Protein AF-0000000079300492 (afdb_homodimer)

Sequence (166 aa):
MRVLGRAEEAIRRLAEAVGYYCPPGLVLEAEKWLDDLREALREGAAASSALEAALARERRLAQEVERLRGAFYRAMTALKEAVMRVLGRAEEAIRRLAEAVGYYCPPGLVLEAEKWLDDLREALREGAAASSALEAALARERRLAQEVERLRGAFYRAMTALKEAV

pLDDT: mean 96.41, std 4.56, range [65.0, 98.81]

Nearest PDB structures (foldseek):
  8afz-assembly1_A  TM=6.518E-01  e=9.540E+00  Homo sapiens
  8afz-assembly1_A  TM=6.521E-01  e=9.540E+00  Homo sapiens

Secondary structure (DSSP, 8-state):
-HHHHHHHHHHHHHHHHHHHHS-HHHHHHHHHHHHHHHHHHHHHHHHHHHHHHHHHHHHHHHHHHHHHHHHHHHHHHHHHHH-/-HHHHHHHHHHHHHHHHHHHHS-HHHHHHHHHHHHHHHHHHHHHHHHHHHHHHHHHHHHHHHHHHHHHHHHHHHHHHHHHHH-

Structure (mmCIF, N/CA/C/O backbone):
data_AF-0000000079300492-model_v1
#
loop_
_entity.id
_entity.type
_entity.pdbx_description
1 polymer 'Uncharacterized protein'
#
loop_
_atom_site.group_PDB
_atom_site.id
_atom_site.type_symbol
_atom_site.label_atom_id
_atom_site.label_alt_id
_atom_site.label_comp_id
_atom_site.label_asym_id
_atom_site.label_entity_id
_atom_site.label_seq_id
_atom_site.pdbx_PDB_ins_code
_atom_site.Cartn_x
_atom_site.Cartn_y
_atom_site.Cartn_z
_atom_site.occupancy
_atom_site.B_iso_or_equiv
_atom_site.auth_seq_id
_atom_site.auth_comp_id
_atom_site.auth_asym_id
_atom_site.auth_atom_id
_atom_site.pdbx_PDB_model_num
ATOM 1 N N . MET A 1 1 ? 1.88 0.305 -11.578 1 65 1 MET A N 1
ATOM 2 C CA . MET A 1 1 ? 0.845 -0.187 -12.484 1 65 1 MET A CA 1
ATOM 3 C C . MET A 1 1 ? 1.4 -1.26 -13.414 1 65 1 MET A C 1
ATOM 5 O O . MET A 1 1 ? 0.745 -2.273 -13.656 1 65 1 MET A O 1
ATOM 9 N N . ARG A 1 2 ? 2.537 -1.102 -13.805 1 82.25 2 ARG A N 1
ATOM 10 C CA . ARG A 1 2 ? 3.16 -2.055 -14.719 1 82.25 2 ARG A CA 1
ATOM 11 C C . ARG A 1 2 ? 3.371 -3.404 -14.039 1 82.25 2 ARG A C 1
ATOM 13 O O . ARG A 1 2 ? 3.115 -4.453 -14.641 1 82.25 2 ARG A O 1
ATOM 20 N N . VAL A 1 3 ? 3.65 -3.316 -12.797 1 87.88 3 VAL A N 1
ATOM 21 C CA . VAL A 1 3 ? 3.965 -4.531 -12.055 1 87.88 3 VAL A CA 1
ATOM 22 C C . VAL A 1 3 ? 2.693 -5.352 -11.844 1 87.88 3 VAL A C 1
ATOM 24 O O . VAL A 1 3 ? 2.697 -6.57 -12.023 1 87.88 3 VAL A O 1
ATOM 27 N N . LEU A 1 4 ? 1.597 -4.668 -11.586 1 92.25 4 LEU A N 1
ATOM 28 C CA . LEU A 1 4 ? 0.33 -5.355 -11.367 1 92.25 4 LEU A CA 1
ATOM 29 C C . LEU A 1 4 ? -0.144 -6.047 -12.641 1 92.25 4 LEU A C 1
ATOM 31 O O . LEU A 1 4 ? -0.628 -7.18 -12.586 1 92.25 4 LEU A O 1
ATOM 35 N N . GLY A 1 5 ? 0.002 -5.363 -13.719 1 93.75 5 GLY A N 1
ATOM 36 C CA . GLY A 1 5 ? -0.367 -5.969 -14.984 1 93.75 5 GLY A CA 1
ATOM 37 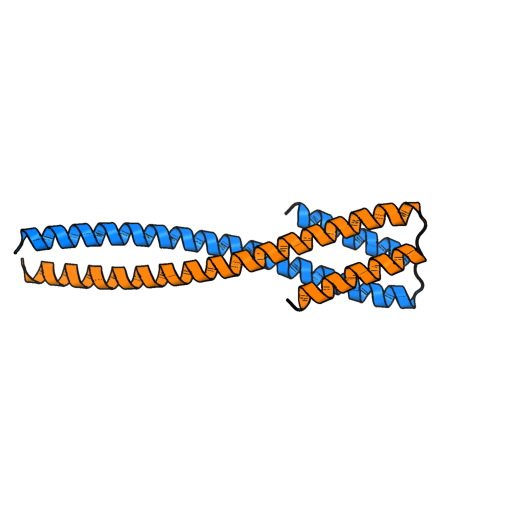C C . GLY A 1 5 ? 0.405 -7.242 -15.289 1 93.75 5 GLY A C 1
ATOM 38 O O . GLY A 1 5 ? -0.176 -8.242 -15.719 1 93.75 5 GLY A O 1
ATOM 39 N N . ARG A 1 6 ? 1.655 -7.227 -15.078 1 96.12 6 ARG A N 1
ATOM 40 C CA . ARG A 1 6 ? 2.498 -8.406 -15.273 1 96.12 6 ARG A CA 1
ATOM 41 C C . ARG A 1 6 ? 2.07 -9.547 -14.352 1 96.12 6 ARG A C 1
ATOM 43 O O . ARG A 1 6 ? 2.09 -10.711 -14.75 1 96.12 6 ARG A O 1
ATOM 50 N N . ALA A 1 7 ? 1.743 -9.141 -13.18 1 97.94 7 ALA A N 1
ATOM 51 C CA . ALA A 1 7 ? 1.331 -10.141 -12.195 1 97.94 7 ALA A CA 1
ATOM 52 C C . ALA A 1 7 ? 0.03 -10.82 -12.617 1 97.94 7 ALA A C 1
ATOM 54 O O . ALA A 1 7 ? -0.112 -12.039 -12.492 1 97.94 7 ALA A O 1
ATOM 55 N N . GLU A 1 8 ? -0.883 -10.062 -13.133 1 97.06 8 GLU A N 1
ATOM 56 C CA . GLU A 1 8 ? -2.145 -10.617 -13.617 1 97.06 8 GLU A CA 1
ATOM 57 C C . GLU A 1 8 ? -1.919 -11.562 -14.789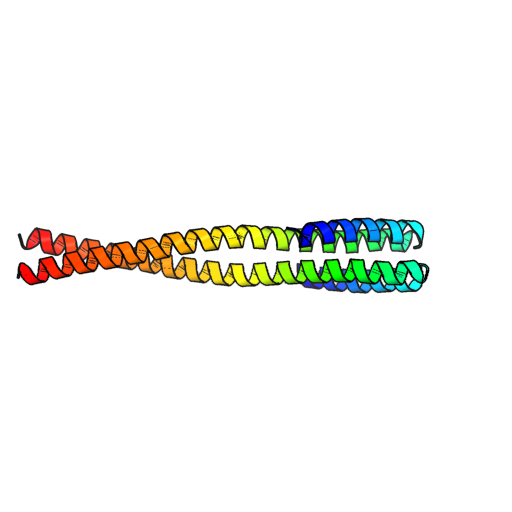 1 97.06 8 GLU A C 1
ATOM 59 O O . GLU A 1 8 ? -2.545 -12.617 -14.867 1 97.06 8 GLU A O 1
ATOM 64 N N . GLU A 1 9 ? -1.082 -11.172 -15.609 1 97.75 9 GLU A N 1
ATOM 65 C CA . GLU A 1 9 ? -0.728 -12.039 -16.734 1 97.75 9 GLU A CA 1
ATOM 66 C C . GLU A 1 9 ? -0.073 -13.328 -16.25 1 97.75 9 GLU A C 1
ATOM 68 O O . GLU A 1 9 ? -0.357 -14.414 -16.766 1 97.75 9 GLU A O 1
ATOM 73 N N . ALA A 1 10 ? 0.763 -13.195 -15.258 1 98.25 10 ALA A N 1
ATOM 74 C CA . ALA A 1 10 ? 1.417 -14.359 -14.664 1 98.25 10 ALA A CA 1
ATOM 75 C C . ALA A 1 10 ? 0.389 -15.344 -14.109 1 98.25 10 ALA A C 1
ATOM 77 O O . ALA A 1 10 ? 0.503 -16.547 -14.32 1 98.25 10 ALA A O 1
ATOM 78 N N . ILE A 1 11 ? -0.604 -14.797 -13.43 1 98.5 11 ILE A N 1
ATOM 79 C CA . ILE A 1 11 ? -1.648 -15.648 -12.875 1 98.5 11 ILE A CA 1
ATOM 80 C C . ILE A 1 11 ? -2.369 -16.391 -14.008 1 98.5 11 ILE A C 1
ATOM 82 O O . ILE A 1 11 ? -2.637 -17.578 -13.898 1 98.5 11 ILE A O 1
ATOM 86 N N . ARG A 1 12 ? -2.699 -15.68 -15.055 1 98 12 ARG A N 1
ATOM 87 C CA . ARG A 1 12 ? -3.396 -16.281 -16.188 1 98 12 ARG A CA 1
ATOM 88 C C . ARG A 1 12 ? -2.572 -17.406 -16.797 1 98 12 ARG A C 1
ATOM 90 O O . ARG A 1 12 ? -3.094 -18.484 -17.078 1 98 12 ARG A O 1
ATOM 97 N N . ARG A 1 13 ? -1.335 -17.203 -16.984 1 98.38 13 ARG A N 1
ATOM 98 C CA . ARG A 1 13 ? -0.449 -18.188 -17.609 1 98.38 13 ARG A CA 1
ATOM 99 C C . ARG A 1 13 ? -0.259 -19.391 -16.703 1 98.38 13 ARG A C 1
ATOM 101 O O . ARG A 1 13 ? -0.238 -20.531 -17.172 1 98.38 13 ARG A O 1
ATOM 108 N N . LEU A 1 14 ? -0.147 -19.125 -15.406 1 98.5 14 LEU A N 1
ATOM 109 C CA . LEU A 1 14 ? -0.019 -20.219 -14.453 1 98.5 14 LEU A CA 1
ATOM 110 C C . LEU A 1 14 ? -1.283 -21.078 -14.43 1 98.5 14 LEU A C 1
ATOM 112 O O . LEU A 1 14 ? -1.208 -22.297 -14.391 1 98.5 14 LEU A O 1
ATOM 116 N N . ALA A 1 15 ? -2.373 -20.406 -14.391 1 98.12 15 ALA A N 1
ATOM 117 C CA . ALA A 1 15 ? -3.646 -21.109 -14.422 1 98.12 15 ALA A CA 1
ATOM 118 C C . ALA A 1 15 ? -3.736 -22.031 -15.648 1 98.12 15 ALA A C 1
ATOM 120 O O . ALA A 1 15 ? -4.168 -23.172 -15.539 1 98.12 15 ALA A O 1
ATOM 121 N N . GLU A 1 16 ? -3.367 -21.531 -16.797 1 98.12 16 GLU A N 1
ATOM 122 C CA . GLU A 1 16 ? -3.381 -22.312 -18.031 1 98.12 16 GLU A CA 1
ATOM 123 C C . GLU A 1 16 ? -2.465 -23.531 -17.938 1 98.12 16 GLU A C 1
ATOM 125 O O . GLU A 1 16 ? -2.861 -24.641 -18.281 1 98.12 16 GLU A O 1
ATOM 130 N N . ALA A 1 17 ? -1.251 -23.328 -17.438 1 98 17 ALA A N 1
ATOM 131 C CA . ALA A 1 17 ? -0.283 -24.406 -17.297 1 98 17 ALA A CA 1
ATOM 132 C C . ALA A 1 17 ? -0.807 -25.484 -16.359 1 98 17 ALA A C 1
ATOM 134 O O . ALA A 1 17 ? -0.77 -26.672 -16.703 1 98 17 ALA A O 1
ATOM 135 N N . VAL A 1 18 ? -1.294 -25.078 -15.273 1 97.62 18 VAL A N 1
ATOM 136 C CA . VAL A 1 18 ? -1.827 -26.016 -14.289 1 97.62 18 VAL A CA 1
ATOM 137 C C . VAL A 1 18 ? -3.031 -26.75 -14.875 1 97.62 18 VAL A C 1
ATOM 139 O O . VAL A 1 18 ? -3.156 -27.969 -14.719 1 97.62 18 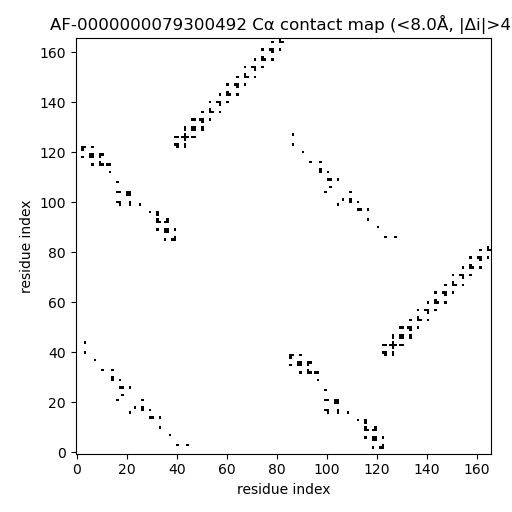VAL A O 1
ATOM 142 N N . GLY A 1 19 ? -3.896 -26.047 -15.539 1 97.56 19 GLY A N 1
ATOM 143 C CA . GLY A 1 19 ? -5.082 -26.641 -16.141 1 97.56 19 GLY A CA 1
ATOM 144 C C . GLY A 1 19 ? -4.758 -27.703 -17.172 1 97.56 19 GLY A C 1
ATOM 145 O O . GLY A 1 19 ? -5.504 -28.656 -17.344 1 97.56 19 GLY A O 1
ATOM 146 N N . TYR A 1 20 ? -3.627 -27.562 -17.828 1 97.88 20 TYR A N 1
ATOM 147 C CA . TYR A 1 20 ? -3.275 -28.438 -18.938 1 97.88 20 TYR A CA 1
ATOM 148 C C . TYR A 1 20 ? -2.459 -29.625 -18.438 1 97.88 20 TYR A C 1
ATOM 150 O O . TYR A 1 20 ? -2.627 -30.75 -18.922 1 97.88 20 TYR A O 1
ATOM 158 N N . TYR A 1 21 ? -1.617 -29.469 -17.422 1 97.75 21 TYR A N 1
ATOM 159 C CA . TYR A 1 21 ? -0.617 -30.484 -17.125 1 97.75 21 TYR A CA 1
ATOM 160 C C . TYR A 1 21 ? -0.903 -31.172 -15.797 1 97.75 21 TYR A C 1
ATOM 162 O O . TYR A 1 21 ? -0.413 -32.281 -15.539 1 97.75 21 TYR A O 1
ATOM 170 N N . CYS A 1 22 ? -1.6 -30.562 -14.945 1 97.44 22 CYS A N 1
ATOM 171 C CA . CYS A 1 22 ? -1.796 -31.109 -13.609 1 97.44 22 CYS A CA 1
ATOM 172 C C . CYS A 1 22 ? -3.041 -31.984 -13.555 1 97.44 22 CYS A C 1
ATOM 174 O O . CYS A 1 22 ? -3.965 -31.812 -14.352 1 97.44 22 CYS A O 1
ATOM 176 N N . PRO A 1 23 ? -3.072 -32.938 -12.641 1 97.44 23 PRO A N 1
ATOM 177 C CA . PRO A 1 23 ? -4.285 -33.75 -12.461 1 97.44 23 PRO A CA 1
ATOM 178 C C . PRO A 1 23 ? -5.457 -32.906 -11.93 1 97.44 23 PRO A C 1
ATOM 180 O O . PRO A 1 23 ? -5.254 -31.906 -11.25 1 97.44 23 PRO A O 1
ATOM 183 N N . PRO A 1 24 ? -6.656 -33.406 -12.18 1 96.38 24 PRO A N 1
ATOM 184 C CA . PRO A 1 24 ? -7.859 -32.656 -11.859 1 96.38 24 PRO A CA 1
ATOM 185 C C . PRO A 1 24 ? -7.934 -32.25 -10.391 1 96.38 24 PRO A C 1
ATOM 187 O O . PRO A 1 24 ? -8.336 -31.125 -10.07 1 96.38 24 PRO A O 1
ATOM 190 N N . GLY A 1 25 ? -7.609 -33.062 -9.414 1 95.5 25 GLY A N 1
ATOM 191 C CA . GLY A 1 25 ? -7.602 -32.719 -8 1 95.5 25 GLY A CA 1
ATOM 192 C C . GLY A 1 25 ? -6.676 -31.578 -7.66 1 95.5 25 GLY A C 1
ATOM 193 O O . GLY A 1 25 ? -7.008 -30.719 -6.828 1 95.5 25 GLY A O 1
ATOM 194 N N . LEU A 1 26 ? -5.605 -31.547 -8.344 1 96.88 26 LEU A N 1
ATOM 195 C CA . LEU A 1 26 ? -4.621 -30.5 -8.086 1 96.88 26 LEU A CA 1
ATOM 196 C C . LEU A 1 26 ? -5.035 -29.188 -8.75 1 96.88 26 LEU A C 1
ATOM 198 O O . LEU A 1 26 ? -4.711 -28.109 -8.258 1 96.88 26 LEU A O 1
ATOM 202 N N . VAL A 1 27 ? -5.734 -29.359 -9.875 1 97.19 27 VAL A N 1
ATOM 203 C CA . VAL A 1 27 ? -6.234 -28.156 -10.547 1 97.19 27 VAL A CA 1
ATOM 204 C C . VAL A 1 27 ? -7.176 -27.391 -9.609 1 97.19 27 VAL A C 1
ATOM 206 O O . VAL A 1 27 ? -7.094 -26.172 -9.5 1 97.19 27 VAL A O 1
ATOM 209 N N . LEU A 1 28 ? -8.047 -28.109 -8.953 1 96.69 28 LEU A N 1
ATOM 210 C CA . LEU A 1 28 ? -8.992 -27.5 -8.023 1 96.69 28 LEU A CA 1
ATOM 211 C C . LEU A 1 28 ? -8.258 -26.812 -6.871 1 96.69 28 LEU A C 1
ATOM 213 O O . LEU A 1 28 ? -8.609 -25.688 -6.484 1 96.69 28 LEU A O 1
ATOM 217 N N . GLU A 1 29 ? -7.258 -27.453 -6.316 1 97 29 GLU A N 1
ATOM 218 C CA . GLU A 1 29 ? -6.453 -26.859 -5.25 1 97 29 GLU A CA 1
ATOM 219 C C . GLU A 1 29 ? -5.719 -25.609 -5.738 1 97 29 GLU A C 1
ATOM 221 O O . GLU A 1 29 ? -5.668 -24.609 -5.039 1 97 29 GLU A O 1
ATOM 226 N N . ALA A 1 30 ? -5.184 -25.719 -6.934 1 97.88 30 ALA A N 1
ATOM 227 C CA . ALA A 1 30 ? -4.418 -24.625 -7.508 1 97.88 30 ALA A CA 1
ATOM 228 C C . ALA A 1 30 ? -5.293 -23.391 -7.703 1 97.88 30 ALA A C 1
ATOM 230 O O . ALA A 1 30 ? -4.824 -22.25 -7.57 1 97.88 30 ALA A O 1
ATOM 231 N N . GLU A 1 31 ? -6.527 -23.609 -8.016 1 97.19 31 GLU A N 1
ATOM 232 C CA . GLU A 1 31 ? -7.453 -22.484 -8.164 1 97.19 31 GLU A CA 1
ATOM 233 C C . GLU A 1 31 ? -7.578 -21.703 -6.867 1 97.19 31 GLU A C 1
ATOM 235 O O . GLU A 1 31 ? -7.664 -20.469 -6.887 1 97.19 31 GLU A O 1
ATOM 240 N N . LYS A 1 32 ? -7.609 -22.438 -5.82 1 97.44 32 LYS A N 1
ATOM 241 C CA . LYS A 1 32 ? -7.66 -21.781 -4.523 1 97.44 32 LYS A CA 1
ATOM 242 C C . LYS A 1 32 ? -6.391 -20.969 -4.266 1 97.44 32 LYS A C 1
ATOM 244 O O . LYS A 1 32 ? -6.449 -19.875 -3.725 1 97.44 32 LYS A O 1
ATOM 249 N N . TRP A 1 33 ? -5.23 -21.531 -4.559 1 97.94 33 TRP A N 1
ATOM 250 C CA . TRP A 1 33 ? -3.965 -20.812 -4.406 1 97.94 33 TRP A CA 1
ATOM 251 C C . TRP A 1 33 ? -3.945 -19.547 -5.254 1 97.94 33 TRP A C 1
ATOM 253 O O . TRP A 1 33 ? -3.508 -18.484 -4.789 1 97.94 33 TRP A O 1
ATOM 263 N N . LEU A 1 34 ? -4.371 -19.672 -6.484 1 98.31 34 LEU A N 1
ATOM 264 C CA . LEU A 1 34 ? -4.406 -18.516 -7.379 1 98.31 34 LEU A CA 1
ATOM 265 C C . LEU A 1 34 ? -5.355 -17.453 -6.855 1 98.31 34 LEU A C 1
ATOM 267 O O . LEU A 1 34 ? -5.094 -16.25 -7 1 98.31 34 LEU A O 1
ATOM 271 N N . ASP A 1 35 ? -6.453 -17.875 -6.285 1 97.62 35 ASP A N 1
ATOM 272 C CA . ASP A 1 35 ? -7.379 -16.922 -5.668 1 97.62 35 ASP A CA 1
ATOM 273 C C . ASP A 1 35 ? -6.711 -16.188 -4.516 1 97.62 35 ASP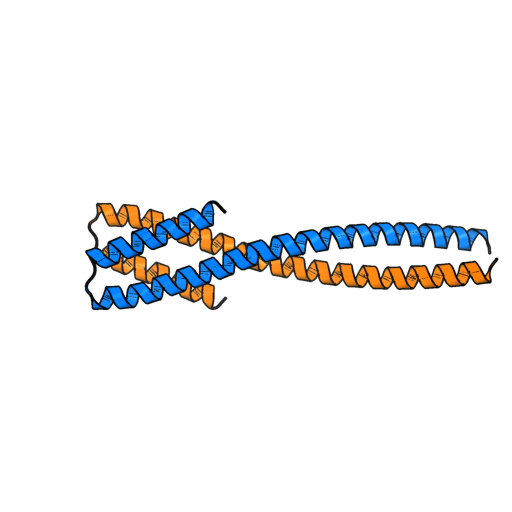 A C 1
ATOM 275 O O . ASP A 1 35 ? -6.93 -14.977 -4.34 1 97.62 35 ASP A O 1
ATOM 279 N N . ASP A 1 36 ? -5.98 -16.906 -3.723 1 97.5 36 ASP A N 1
ATOM 280 C CA . ASP A 1 36 ? -5.223 -16.266 -2.648 1 97.5 36 ASP A CA 1
ATOM 281 C C . ASP A 1 36 ? -4.266 -15.219 -3.203 1 97.5 36 ASP A C 1
ATOM 283 O O . ASP A 1 36 ? -4.102 -14.141 -2.615 1 97.5 36 ASP A O 1
ATOM 287 N N . LEU A 1 37 ? -3.66 -15.5 -4.273 1 98.44 37 LEU A N 1
ATOM 288 C CA . LEU A 1 37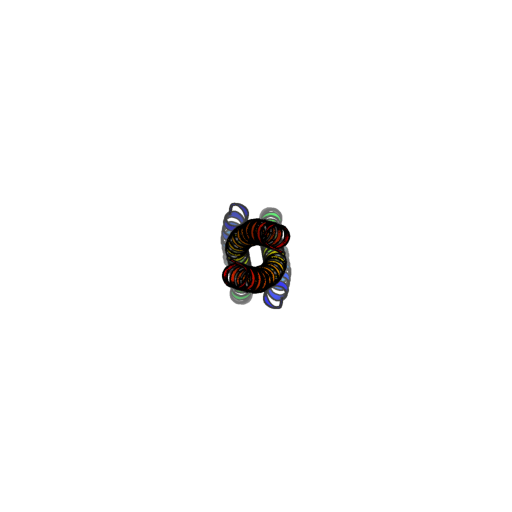 ? -2.73 -14.562 -4.895 1 98.44 37 LEU A CA 1
ATOM 289 C C . LEU A 1 37 ? -3.467 -13.336 -5.414 1 98.44 37 LEU A C 1
ATOM 291 O O . LEU A 1 37 ? -3.016 -12.203 -5.219 1 98.44 37 LEU A O 1
ATOM 295 N N . ARG A 1 38 ? -4.578 -13.562 -6.062 1 97.81 38 ARG A N 1
ATOM 296 C CA . ARG A 1 38 ? -5.383 -12.453 -6.562 1 97.81 38 ARG A CA 1
ATOM 297 C C . ARG A 1 38 ? -5.816 -11.539 -5.426 1 97.81 38 ARG A C 1
ATOM 299 O O . ARG A 1 38 ? -5.809 -10.312 -5.57 1 97.81 38 ARG A O 1
ATOM 306 N N . GLU A 1 39 ? -6.242 -12.125 -4.355 1 97.62 39 GLU A N 1
ATOM 307 C CA . GLU A 1 39 ? -6.645 -11.344 -3.189 1 97.62 39 GLU A CA 1
ATOM 308 C C . GLU A 1 39 ? -5.492 -10.484 -2.672 1 97.62 39 GLU A C 1
ATOM 310 O O . GLU A 1 39 ? -5.668 -9.297 -2.396 1 97.62 39 GLU A O 1
ATOM 315 N N . ALA A 1 40 ? -4.375 -11.094 -2.543 1 97.62 40 ALA A N 1
ATOM 316 C CA . ALA A 1 40 ? -3.205 -10.367 -2.053 1 97.62 40 ALA A CA 1
ATOM 317 C C . ALA A 1 40 ? -2.838 -9.219 -2.986 1 97.62 40 ALA A C 1
ATOM 319 O O . ALA A 1 40 ? -2.49 -8.125 -2.531 1 97.62 40 ALA A O 1
ATOM 320 N N . LEU A 1 41 ? -2.865 -9.492 -4.23 1 97.56 41 LEU A N 1
ATOM 321 C CA . LEU A 1 41 ? -2.549 -8.461 -5.211 1 97.56 41 LEU A CA 1
ATOM 322 C C . LEU A 1 41 ? -3.545 -7.305 -5.129 1 97.56 41 LEU A C 1
ATOM 324 O O . LEU A 1 41 ? -3.16 -6.141 -5.238 1 97.56 41 LEU A O 1
ATOM 328 N N . ARG A 1 42 ? -4.801 -7.621 -4.938 1 97 42 ARG A N 1
ATOM 329 C CA . ARG A 1 42 ? -5.832 -6.602 -4.785 1 97 42 ARG A CA 1
ATOM 330 C C . ARG A 1 42 ? -5.578 -5.75 -3.547 1 97 42 ARG A C 1
ATOM 332 O O . ARG A 1 42 ? -5.727 -4.523 -3.59 1 97 42 ARG A O 1
ATOM 339 N N . GLU A 1 43 ? -5.238 -6.391 -2.504 1 97 43 GLU A N 1
ATOM 340 C CA . GLU A 1 43 ? -4.918 -5.66 -1.279 1 97 43 GLU A CA 1
ATOM 341 C C . GLU A 1 43 ? -3.721 -4.738 -1.481 1 97 43 GLU A C 1
ATOM 343 O O . GLU A 1 43 ? -3.711 -3.607 -0.99 1 97 43 GLU A O 1
ATOM 348 N N . GLY A 1 44 ? -2.752 -5.258 -2.166 1 96.31 44 GLY A N 1
ATOM 349 C CA . GLY A 1 44 ? -1.597 -4.422 -2.463 1 96.31 44 GLY A CA 1
ATOM 350 C C . GLY A 1 44 ? -1.938 -3.215 -3.316 1 96.31 44 GLY A C 1
ATOM 351 O O . GLY A 1 44 ? -1.47 -2.107 -3.047 1 96.31 44 GLY A O 1
ATOM 352 N N . ALA A 1 45 ? -2.678 -3.43 -4.32 1 95.94 45 ALA A N 1
ATOM 353 C CA . ALA A 1 45 ? -3.107 -2.336 -5.188 1 95.94 45 ALA A CA 1
ATOM 354 C C . ALA A 1 45 ? -3.91 -1.299 -4.406 1 95.94 45 ALA A C 1
ATOM 356 O O . ALA A 1 45 ? -3.736 -0.094 -4.602 1 95.94 45 ALA A O 1
ATOM 357 N N . ALA A 1 46 ? -4.812 -1.783 -3.582 1 97.12 46 ALA A N 1
ATOM 358 C CA . ALA A 1 46 ? -5.613 -0.892 -2.746 1 97.12 46 ALA A CA 1
ATOM 359 C C . ALA A 1 46 ? -4.723 -0.064 -1.822 1 97.12 46 ALA A C 1
ATOM 361 O O . ALA A 1 46 ? -4.953 1.135 -1.641 1 97.12 46 ALA A O 1
ATOM 362 N N . ALA A 1 47 ? -3.764 -0.71 -1.273 1 97.19 47 ALA A N 1
ATOM 363 C CA . ALA A 1 47 ? -2.832 -0.005 -0.397 1 97.19 47 ALA A CA 1
ATOM 364 C C . ALA A 1 47 ? -2.07 1.075 -1.16 1 97.19 47 ALA A C 1
ATOM 366 O O . ALA A 1 47 ? -1.875 2.182 -0.651 1 97.19 47 ALA A O 1
ATOM 367 N N . SER A 1 48 ? -1.632 0.775 -2.285 1 96.62 48 SER A N 1
ATOM 368 C CA . SER A 1 48 ? -0.912 1.733 -3.117 1 96.62 48 SER A CA 1
ATOM 369 C C . SER A 1 48 ? -1.768 2.961 -3.414 1 96.62 48 SER A C 1
ATOM 371 O O . SER A 1 48 ? -1.295 4.094 -3.311 1 96.62 48 SER A O 1
ATOM 373 N N . SER A 1 49 ? -2.971 2.701 -3.768 1 97.19 49 SER A N 1
ATOM 374 C CA . SER A 1 49 ? -3.895 3.797 -4.047 1 97.19 49 SER A CA 1
ATOM 375 C C . SER A 1 49 ? -4.145 4.637 -2.801 1 97.19 49 SER A C 1
ATOM 377 O O . SER A 1 49 ? -4.137 5.871 -2.863 1 97.19 49 SER A O 1
ATOM 379 N N . ALA A 1 50 ? -4.398 3.992 -1.728 1 98.31 50 ALA A N 1
ATOM 380 C CA . ALA A 1 50 ? -4.641 4.688 -0.465 1 98.31 50 ALA A CA 1
ATOM 381 C C . ALA A 1 50 ? -3.428 5.508 -0.048 1 98.31 50 ALA A C 1
ATOM 383 O O . ALA A 1 50 ? -3.57 6.594 0.52 1 98.31 50 ALA A O 1
ATOM 384 N N . LEU A 1 51 ? -2.281 4.934 -0.277 1 98.06 51 LEU A N 1
ATOM 385 C CA . LEU A 1 51 ? -1.048 5.641 0.048 1 98.06 51 LEU A CA 1
ATOM 386 C C . LEU A 1 51 ? -0.961 6.961 -0.711 1 98.06 51 LEU A C 1
ATOM 388 O O . LEU A 1 51 ? -0.615 7.992 -0.132 1 98.06 51 LEU A O 1
ATOM 392 N N . GLU A 1 52 ? -1.188 6.918 -1.95 1 97.88 52 GLU A N 1
ATOM 393 C CA . GLU A 1 52 ? -1.156 8.133 -2.754 1 97.88 52 GLU A CA 1
ATOM 394 C C . GLU A 1 52 ? -2.098 9.195 -2.188 1 97.88 52 GLU A C 1
ATOM 396 O O . GLU A 1 52 ? -1.736 10.367 -2.098 1 97.88 52 GLU A O 1
ATOM 401 N N . ALA A 1 53 ? -3.244 8.789 -1.805 1 98 53 ALA A N 1
ATOM 402 C CA . ALA A 1 53 ? -4.223 9.703 -1.225 1 98 53 ALA A CA 1
ATOM 403 C C . ALA A 1 53 ? -3.73 10.266 0.105 1 98 53 ALA A C 1
ATOM 405 O O . ALA A 1 53 ? -3.863 11.469 0.368 1 98 53 ALA A O 1
ATOM 406 N N . ALA A 1 54 ? -3.209 9.414 0.897 1 98.62 54 ALA A N 1
ATOM 407 C CA . ALA A 1 54 ? -2.699 9.836 2.199 1 98.62 54 ALA A CA 1
ATOM 408 C C . ALA A 1 54 ? -1.579 10.859 2.043 1 98.62 54 ALA A C 1
ATOM 410 O O . ALA A 1 54 ? -1.532 11.852 2.771 1 98.62 54 ALA A O 1
ATOM 411 N N . LEU A 1 55 ? -0.727 10.555 1.146 1 98.25 55 LEU A N 1
ATOM 412 C CA . LEU A 1 55 ? 0.387 11.461 0.905 1 98.25 55 LEU A CA 1
ATOM 413 C C . LEU A 1 55 ? -0.116 12.828 0.449 1 98.25 55 LEU A C 1
ATOM 415 O O . LEU A 1 55 ? 0.442 13.859 0.832 1 98.25 55 LEU A O 1
ATOM 419 N N . ALA A 1 56 ? -1.093 12.859 -0.36 1 98.25 56 ALA A N 1
ATOM 420 C CA . ALA A 1 56 ? -1.688 14.117 -0.8 1 98.25 56 ALA A CA 1
ATOM 421 C C . ALA A 1 56 ? -2.262 14.898 0.381 1 98.25 56 ALA A C 1
ATOM 423 O O . ALA A 1 56 ? -2.066 16.109 0.489 1 98.25 56 ALA A O 1
ATOM 424 N N . ARG A 1 57 ? -2.941 14.219 1.237 1 98.12 57 ARG A N 1
ATOM 425 C CA . ARG A 1 57 ? -3.496 14.859 2.43 1 98.12 57 ARG A CA 1
ATOM 426 C C . ARG A 1 57 ? -2.389 15.367 3.346 1 98.12 57 ARG A C 1
ATOM 428 O O . ARG A 1 57 ? -2.494 16.453 3.904 1 98.12 57 ARG A O 1
ATOM 435 N N . GLU A 1 58 ? -1.416 14.578 3.467 1 98.62 58 GLU A N 1
ATOM 436 C CA . GLU A 1 58 ? -0.255 14.977 4.258 1 98.62 58 GLU A CA 1
ATOM 437 C C . GLU A 1 58 ? 0.343 16.281 3.742 1 98.62 58 GLU A C 1
ATOM 439 O O . GLU A 1 58 ? 0.648 17.188 4.527 1 98.62 58 GLU A O 1
ATOM 444 N N . ARG A 1 59 ? 0.489 16.344 2.504 1 98.19 59 ARG A N 1
ATOM 445 C CA . ARG A 1 59 ? 1.037 17.562 1.898 1 98.19 59 ARG A CA 1
ATOM 446 C C . ARG A 1 59 ? 0.145 18.766 2.176 1 98.19 59 ARG A C 1
ATOM 448 O O . ARG A 1 59 ? 0.638 19.844 2.492 1 98.19 59 ARG A O 1
ATOM 455 N N . ARG A 1 60 ? -1.093 18.641 2.078 1 98.5 60 ARG A N 1
ATOM 456 C CA . ARG A 1 60 ? -2.037 19.719 2.336 1 98.5 60 ARG A CA 1
ATOM 457 C C . ARG A 1 60 ? -1.96 20.188 3.789 1 98.5 60 ARG A C 1
ATOM 459 O O . ARG A 1 60 ? -1.938 21.375 4.066 1 98.5 60 ARG A O 1
ATOM 466 N N . LEU A 1 61 ? -1.867 19.219 4.633 1 98.75 61 LEU A N 1
ATOM 467 C CA . LEU A 1 61 ? -1.803 19.547 6.051 1 98.75 61 LEU A CA 1
ATOM 468 C C . LEU A 1 61 ? -0.49 20.25 6.391 1 98.75 61 LEU A C 1
ATOM 470 O O . LEU A 1 61 ? -0.47 21.188 7.188 1 98.75 61 LEU A O 1
ATOM 474 N N . ALA A 1 62 ? 0.506 19.75 5.82 1 98.56 62 ALA A N 1
ATOM 475 C CA . ALA A 1 62 ? 1.805 20.375 6.031 1 98.56 62 ALA A CA 1
ATOM 476 C C . ALA A 1 62 ? 1.782 21.844 5.578 1 98.56 62 ALA A C 1
ATOM 478 O O . ALA A 1 62 ? 2.318 22.719 6.258 1 98.56 62 ALA A O 1
ATOM 479 N N . GLN A 1 63 ? 1.187 22.094 4.527 1 98.75 63 GLN A N 1
ATOM 480 C CA . GLN A 1 63 ? 1.049 23.453 4.031 1 98.75 63 GLN A CA 1
ATOM 481 C C . GLN A 1 63 ? 0.214 24.312 4.984 1 98.75 63 GLN A C 1
ATOM 483 O O . GLN A 1 63 ? 0.532 25.469 5.223 1 98.75 63 GLN A O 1
ATOM 488 N N . GLU A 1 64 ? -0.787 23.781 5.484 1 98.81 64 GLU A N 1
ATOM 489 C CA . GLU A 1 64 ? -1.641 24.469 6.441 1 98.81 64 GLU A CA 1
ATOM 490 C C . GLU A 1 64 ? -0.876 24.812 7.719 1 98.81 64 GLU A C 1
ATOM 492 O O . GLU A 1 64 ? -1.033 25.906 8.273 1 98.81 64 GLU A O 1
ATOM 497 N N . VAL A 1 65 ? -0.119 23.922 8.133 1 98.81 65 VAL A N 1
ATOM 498 C CA . VAL A 1 65 ? 0.708 24.156 9.312 1 98.81 65 VAL A CA 1
ATOM 499 C C . VAL A 1 65 ? 1.62 25.359 9.078 1 98.81 65 VAL A C 1
ATOM 501 O O . VAL A 1 65 ? 1.707 26.25 9.922 1 98.81 65 VAL A O 1
ATOM 504 N N . GLU A 1 66 ? 2.176 25.375 7.953 1 98.56 66 GLU A N 1
ATOM 505 C CA . GLU A 1 66 ? 3.074 26.484 7.633 1 98.56 66 GLU A CA 1
ATOM 506 C C . GLU A 1 66 ? 2.32 27.797 7.574 1 98.56 66 GLU A C 1
ATOM 508 O O . GLU A 1 66 ? 2.789 28.812 8.102 1 98.56 66 GLU A O 1
ATOM 513 N N . ARG A 1 67 ? 1.211 27.734 6.969 1 98.56 67 ARG A N 1
ATOM 514 C CA . ARG A 1 67 ? 0.38 28.922 6.879 1 98.56 67 ARG A CA 1
ATOM 515 C C . ARG A 1 67 ? -0.006 29.438 8.266 1 98.56 67 ARG A C 1
ATOM 517 O O . ARG A 1 67 ? 0.102 30.625 8.547 1 98.56 67 ARG A O 1
ATOM 524 N N . LEU A 1 68 ? -0.351 28.516 9.102 1 98.62 68 LEU A N 1
ATOM 525 C CA . LEU A 1 68 ? -0.802 28.875 10.445 1 98.62 68 LEU A CA 1
ATOM 526 C C . LEU A 1 68 ? 0.362 29.359 11.297 1 98.62 68 LEU A C 1
ATOM 528 O O . LEU A 1 68 ? 0.204 30.297 12.102 1 98.62 68 LEU A O 1
ATOM 532 N N . ARG A 1 69 ? 1.452 28.75 11.102 1 98.19 69 ARG A N 1
ATOM 533 C CA . ARG A 1 69 ? 2.633 29.219 11.82 1 98.19 69 ARG A CA 1
ATOM 534 C C . ARG A 1 69 ? 2.963 30.672 11.445 1 98.19 69 ARG A C 1
ATOM 536 O O . ARG A 1 69 ? 3.238 31.484 12.32 1 98.19 69 ARG A O 1
ATOM 543 N N . GLY A 1 70 ? 2.895 30.922 10.211 1 98.19 70 GLY A N 1
ATOM 544 C CA . GLY A 1 70 ? 3.113 32.281 9.758 1 98.19 70 GLY A CA 1
ATOM 545 C C . GLY A 1 70 ? 2.096 33.25 10.312 1 98.19 70 GLY A C 1
ATOM 546 O O . GLY A 1 70 ? 2.459 34.344 10.781 1 98.19 70 GLY A O 1
ATOM 547 N N . ALA A 1 71 ? 0.927 32.906 10.258 1 97.62 71 ALA A N 1
ATOM 548 C CA . ALA A 1 71 ? -0.148 33.75 10.773 1 97.62 71 ALA A CA 1
ATOM 549 C C . ALA A 1 71 ? 0.015 33.969 12.273 1 97.62 71 ALA A C 1
ATOM 551 O O . ALA A 1 71 ? -0.171 35.094 12.758 1 97.62 71 ALA A O 1
ATOM 552 N N . PHE A 1 72 ? 0.34 32.969 13 1 97.94 72 PHE A N 1
ATOM 553 C CA . PHE A 1 72 ? 0.551 33.031 14.438 1 97.94 72 PHE A CA 1
ATOM 554 C C . PHE A 1 72 ? 1.719 33.969 14.766 1 97.94 72 PHE A C 1
ATOM 556 O O . PHE A 1 72 ? 1.613 34.812 15.641 1 97.94 72 PHE A O 1
ATOM 563 N N . TYR A 1 73 ? 2.723 33.812 14.047 1 97.31 73 TYR A N 1
ATOM 564 C CA . TYR A 1 73 ? 3.889 34.656 14.266 1 97.31 73 TYR A CA 1
ATOM 565 C C . TYR A 1 73 ? 3.551 36.125 14.023 1 97.31 73 TYR A C 1
ATOM 567 O O . TYR A 1 73 ? 3.9 37 14.828 1 97.31 73 TYR A O 1
ATOM 575 N N . ARG A 1 74 ? 2.807 36.438 12.953 1 97.12 74 ARG A N 1
ATOM 576 C CA . ARG A 1 74 ? 2.395 37.781 12.656 1 97.12 74 ARG A CA 1
ATOM 577 C C . ARG A 1 74 ? 1.503 38.344 13.766 1 97.12 74 ARG A C 1
ATOM 579 O O . ARG A 1 74 ? 1.653 39.5 14.164 1 97.12 74 ARG A O 1
ATOM 586 N N . ALA A 1 75 ? 0.685 37.531 14.328 1 96.38 75 ALA A N 1
ATOM 587 C CA . ALA A 1 75 ? -0.205 37.969 15.414 1 96.38 75 ALA A CA 1
ATOM 588 C C . ALA A 1 75 ? 0.58 38.25 16.688 1 96.38 75 ALA A C 1
ATOM 590 O O . ALA A 1 75 ? 0.333 39.25 17.359 1 96.38 75 ALA A O 1
ATOM 591 N N . MET A 1 76 ? 1.496 37.406 16.906 1 96.06 76 MET A N 1
ATOM 592 C CA . MET A 1 76 ? 2.297 37.562 18.109 1 96.06 76 MET A CA 1
ATOM 593 C C . MET A 1 76 ? 3.166 38.812 18.016 1 96.06 76 MET A C 1
ATOM 595 O O . MET A 1 76 ? 3.359 39.531 19.016 1 96.06 76 MET A O 1
ATOM 599 N N . THR A 1 77 ? 3.674 39.094 16.859 1 97.06 77 THR A N 1
ATOM 600 C CA . THR A 1 77 ? 4.469 40.312 16.641 1 97.06 77 THR A CA 1
ATOM 601 C C . THR A 1 77 ? 3.617 41.562 16.828 1 97.06 77 THR A C 1
ATOM 603 O O . THR A 1 77 ? 4.031 42.5 17.484 1 97.06 77 THR A O 1
ATOM 606 N N . ALA A 1 78 ? 2.416 41.562 16.344 1 95.31 78 ALA A N 1
ATOM 607 C CA . ALA A 1 78 ? 1.484 42.656 16.5 1 95.31 78 ALA A CA 1
ATOM 608 C C . ALA A 1 78 ? 1.129 42.875 17.969 1 95.31 78 ALA A C 1
ATOM 610 O O . ALA A 1 78 ? 1.044 44 18.438 1 95.31 78 ALA A O 1
ATOM 611 N N . LEU A 1 79 ? 1.03 41.844 18.734 1 94.06 79 LEU A N 1
ATOM 612 C CA . LEU A 1 79 ? 0.707 41.906 20.156 1 94.06 79 LEU A CA 1
ATOM 613 C C . LEU A 1 79 ? 1.866 42.5 20.953 1 94.06 79 LEU A C 1
ATOM 615 O O . LEU A 1 79 ? 1.655 43.312 21.844 1 94.06 79 LEU A O 1
ATOM 619 N N . LYS A 1 80 ? 3.023 42.156 20.609 1 94.31 80 LYS A N 1
ATOM 620 C CA . LYS A 1 80 ? 4.207 42.688 21.281 1 94.31 80 LYS A CA 1
ATOM 621 C C . LYS A 1 80 ? 4.348 44.188 21.062 1 94.31 80 LYS A C 1
ATOM 623 O O . LYS A 1 80 ? 4.77 44.906 21.969 1 94.31 80 LYS A O 1
ATOM 628 N N . GLU A 1 81 ? 3.898 44.656 19.875 1 91.62 81 GLU A N 1
ATOM 629 C CA . GLU A 1 81 ? 4 46.062 19.531 1 91.62 81 GLU A CA 1
ATOM 630 C C . GLU A 1 81 ? 2.879 46.875 20.172 1 91.62 81 GLU A C 1
ATOM 632 O O . GLU A 1 81 ? 2.996 48.094 20.344 1 91.62 81 GLU A O 1
ATOM 637 N N . ALA A 1 82 ? 1.848 46.219 20.562 1 89.38 82 ALA A N 1
ATOM 638 C CA . ALA A 1 82 ? 0.671 46.906 21.109 1 89.38 82 ALA A CA 1
ATOM 639 C C . ALA A 1 82 ? 0.768 47 22.625 1 89.38 82 ALA A C 1
ATOM 641 O O . ALA A 1 82 ? 0.056 47.812 23.234 1 89.38 82 ALA A O 1
ATOM 642 N N . VAL A 1 83 ? 1.622 46.188 23.328 1 81.44 83 VAL A N 1
ATOM 643 C CA . VAL A 1 83 ? 1.794 46.25 24.781 1 81.44 83 VAL A CA 1
ATOM 644 C C . VAL A 1 83 ? 3.162 46.844 25.109 1 81.44 83 VAL A C 1
ATOM 646 O O . VAL A 1 83 ? 3.299 47.625 26.062 1 81.44 83 VAL A O 1
ATOM 649 N N . MET B 1 1 ? -1.37 -8.945 6.895 1 66.19 1 MET B N 1
ATOM 650 C CA . MET B 1 1 ? -0.301 -9.898 7.16 1 66.19 1 MET B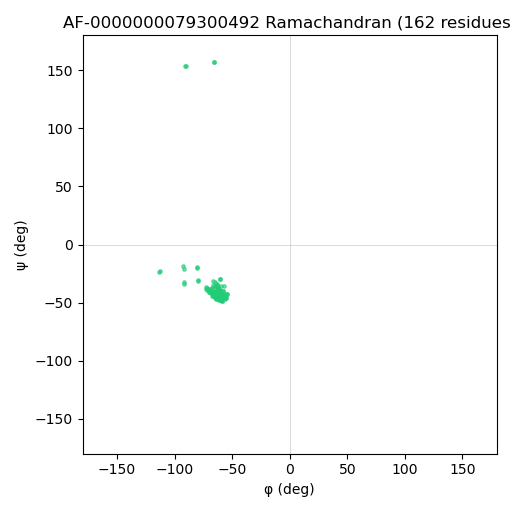 CA 1
ATOM 651 C C . MET B 1 1 ? -0.757 -11.32 6.855 1 66.19 1 MET B C 1
ATOM 653 O O . MET B 1 1 ? -0.027 -12.094 6.227 1 66.19 1 MET B O 1
ATOM 657 N N . ARG B 1 2 ? -1.884 -11.617 7.203 1 81.81 2 ARG B N 1
ATOM 658 C CA . ARG B 1 2 ? -2.406 -12.961 6.988 1 81.81 2 ARG B CA 1
ATOM 659 C C . ARG B 1 2 ? -2.523 -13.273 5.5 1 81.81 2 ARG B C 1
ATOM 661 O O . ARG B 1 2 ? -2.16 -14.359 5.059 1 81.81 2 ARG B O 1
ATOM 668 N N . VAL B 1 3 ? -2.859 -12.266 4.809 1 87.25 3 VAL B N 1
ATOM 669 C CA . VAL B 1 3 ? -3.094 -12.445 3.379 1 87.25 3 VAL B CA 1
ATOM 670 C C . VAL B 1 3 ? -1.764 -12.672 2.662 1 87.25 3 VAL B C 1
ATOM 672 O O . VAL B 1 3 ? -1.653 -13.562 1.811 1 87.25 3 VAL B O 1
ATOM 675 N N . LEU B 1 4 ? -0.771 -11.945 3.094 1 92.19 4 LEU B N 1
ATOM 676 C CA . LEU B 1 4 ? 0.543 -12.086 2.475 1 92.19 4 LEU B CA 1
ATOM 677 C C . LEU B 1 4 ? 1.121 -13.469 2.736 1 92.19 4 LEU B C 1
ATOM 679 O O . LEU B 1 4 ? 1.698 -14.086 1.838 1 92.19 4 LEU B O 1
ATOM 683 N N . GLY B 1 5 ? 0.983 -13.914 3.947 1 93.75 5 GLY B N 1
ATOM 684 C CA . GLY B 1 5 ? 1.453 -15.25 4.27 1 93.75 5 GLY B CA 1
ATOM 685 C C . GLY B 1 5 ? 0.806 -16.328 3.424 1 93.75 5 GLY B C 1
ATOM 686 O O . GLY B 1 5 ? 1.487 -17.234 2.932 1 93.75 5 GLY B O 1
ATOM 687 N N . ARG B 1 6 ? -0.459 -16.266 3.244 1 96.12 6 ARG B N 1
ATOM 688 C CA . ARG B 1 6 ? -1.19 -17.203 2.404 1 96.12 6 ARG B CA 1
ATOM 689 C C . ARG B 1 6 ? -0.703 -17.141 0.961 1 96.12 6 ARG B C 1
ATOM 691 O O . ARG B 1 6 ? -0.61 -18.172 0.29 1 96.12 6 ARG B O 1
ATOM 698 N N . ALA B 1 7 ? -0.463 -15.945 0.568 1 97.94 7 ALA B N 1
ATOM 699 C CA . ALA B 1 7 ? -0.003 -15.758 -0.806 1 97.94 7 ALA B CA 1
ATOM 700 C C . ALA B 1 7 ? 1.366 -16.391 -1.018 1 97.94 7 ALA B C 1
ATOM 702 O O . ALA B 1 7 ? 1.609 -17.031 -2.045 1 97.94 7 ALA B O 1
ATOM 703 N N . GLU B 1 8 ? 2.234 -16.266 -0.057 1 97.06 8 GLU B N 1
ATOM 704 C CA . GLU B 1 8 ? 3.555 -16.875 -0.141 1 97.06 8 GLU B CA 1
ATOM 705 C C . GLU B 1 8 ? 3.455 -18.406 -0.163 1 97.06 8 GLU B C 1
ATOM 707 O O . GLU B 1 8 ? 4.172 -19.062 -0.916 1 97.06 8 GLU B O 1
ATOM 712 N N . GLU B 1 9 ? 2.615 -18.859 0.608 1 97.75 9 GLU B N 1
ATOM 713 C CA . GLU B 1 9 ? 2.377 -20.297 0.601 1 97.75 9 GLU B CA 1
ATOM 714 C C . GLU B 1 9 ? 1.815 -20.766 -0.741 1 97.75 9 GLU B C 1
ATOM 716 O O . GLU B 1 9 ? 2.209 -21.812 -1.258 1 97.75 9 GLU B O 1
ATOM 721 N N . ALA B 1 10 ? 0.936 -19.984 -1.278 1 98.25 10 ALA B N 1
ATOM 722 C CA . ALA B 1 10 ? 0.362 -20.281 -2.586 1 98.25 10 ALA B CA 1
ATOM 723 C C . ALA B 1 10 ? 1.448 -20.375 -3.656 1 98.25 10 ALA B C 1
ATOM 725 O O . ALA B 1 10 ? 1.447 -21.281 -4.477 1 98.25 10 ALA B O 1
ATOM 726 N N . ILE B 1 11 ? 2.369 -19.422 -3.609 1 98.5 11 ILE B N 1
ATOM 727 C CA . ILE B 1 11 ? 3.461 -19.422 -4.578 1 98.5 11 ILE B CA 1
ATOM 728 C C . ILE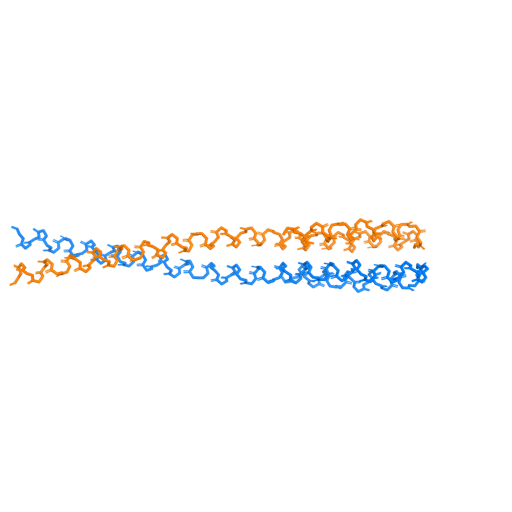 B 1 11 ? 4.285 -20.703 -4.426 1 98.5 11 ILE B C 1
ATOM 730 O O . ILE B 1 11 ? 4.652 -21.328 -5.422 1 98.5 11 ILE B O 1
ATOM 734 N N . ARG B 1 12 ? 4.586 -21.062 -3.207 1 98.06 12 ARG B N 1
ATOM 735 C CA . ARG B 1 12 ? 5.375 -22.266 -2.947 1 98.06 12 ARG B CA 1
ATOM 736 C C . ARG B 1 12 ? 4.672 -23.516 -3.482 1 98.06 12 ARG B C 1
ATOM 738 O O . ARG B 1 12 ? 5.293 -24.344 -4.141 1 98.06 12 ARG B O 1
ATOM 745 N N . ARG B 1 13 ? 3.436 -23.641 -3.266 1 98.38 13 ARG B N 1
ATOM 746 C CA . ARG B 1 13 ? 2.66 -24.797 -3.695 1 98.38 13 ARG B CA 1
ATOM 747 C C . ARG B 1 13 ? 2.541 -24.844 -5.215 1 98.38 13 ARG B C 1
ATOM 749 O O . ARG B 1 13 ? 2.637 -25.922 -5.816 1 98.38 13 ARG B O 1
ATOM 756 N N . LEU B 1 14 ? 2.352 -23.672 -5.793 1 98.5 14 LEU B N 1
ATOM 757 C CA . LEU B 1 14 ? 2.279 -23.594 -7.25 1 98.5 14 LEU B CA 1
ATOM 758 C C . LEU B 1 14 ? 3.609 -24 -7.879 1 98.5 14 LEU B C 1
ATOM 760 O O . LEU B 1 14 ? 3.637 -24.734 -8.867 1 98.5 14 LEU B O 1
ATOM 764 N N . ALA B 1 15 ? 4.637 -23.469 -7.332 1 98.12 15 ALA B N 1
ATOM 765 C CA . ALA B 1 15 ? 5.969 -23.828 -7.82 1 98.12 15 ALA B CA 1
ATOM 766 C C . ALA B 1 15 ? 6.18 -25.344 -7.777 1 98.12 15 ALA B C 1
ATOM 768 O O . ALA B 1 15 ? 6.703 -25.922 -8.727 1 98.12 15 ALA B O 1
ATOM 769 N N . GLU B 1 16 ? 5.812 -25.969 -6.703 1 98.19 16 GLU B N 1
ATOM 770 C CA . GLU B 1 16 ? 5.941 -27.422 -6.547 1 98.19 16 GLU B CA 1
ATOM 771 C C . GLU B 1 16 ? 5.129 -28.156 -7.602 1 98.19 16 GLU B C 1
ATOM 773 O O . GLU B 1 16 ? 5.633 -29.078 -8.25 1 98.19 16 GLU B O 1
ATOM 778 N N . ALA B 1 17 ? 3.885 -27.766 -7.797 1 98 17 ALA B N 1
ATOM 779 C CA . ALA B 1 17 ? 3.006 -28.406 -8.773 1 98 17 ALA B CA 1
ATOM 780 C C . ALA B 1 17 ? 3.582 -28.297 -10.188 1 98 17 ALA B C 1
ATOM 782 O O . ALA B 1 17 ? 3.656 -29.281 -10.914 1 98 17 ALA B O 1
ATOM 783 N N . VAL B 1 18 ? 3.988 -27.125 -10.523 1 97.62 18 VAL B N 1
ATOM 784 C CA . VAL B 1 18 ? 4.555 -26.891 -11.844 1 97.62 18 VAL B CA 1
ATOM 785 C C . VAL B 1 18 ? 5.84 -27.703 -12.008 1 97.62 18 VAL B C 1
ATOM 787 O O . VAL B 1 18 ? 6.062 -28.312 -13.055 1 97.62 18 VAL B O 1
ATOM 790 N N . GLY B 1 19 ? 6.672 -27.719 -11 1 97.56 19 GLY B N 1
ATOM 791 C CA . GLY B 1 19 ? 7.922 -28.453 -11.047 1 97.56 19 GLY B CA 1
ATOM 792 C C . GLY B 1 19 ? 7.727 -29.938 -11.25 1 97.56 19 GLY B C 1
ATOM 793 O O . GLY B 1 19 ? 8.555 -30.594 -11.883 1 97.56 19 GLY B O 1
ATOM 794 N N . TYR B 1 20 ? 6.621 -30.469 -10.773 1 97.94 20 TYR B N 1
ATOM 795 C CA . TYR B 1 20 ? 6.391 -31.906 -10.805 1 97.94 20 TYR B CA 1
ATOM 796 C C . TYR B 1 20 ? 5.656 -32.312 -12.078 1 97.94 20 TYR B C 1
ATOM 798 O O . TYR B 1 20 ? 5.938 -33.375 -12.648 1 97.94 20 TYR B O 1
ATOM 806 N N . TYR B 1 21 ? 4.781 -31.469 -12.625 1 97.81 21 TYR B N 1
ATOM 807 C CA . TYR B 1 21 ? 3.859 -31.953 -13.648 1 97.81 21 TYR B CA 1
ATOM 808 C C . TYR B 1 21 ? 4.148 -31.312 -15 1 97.81 21 TYR B C 1
ATOM 810 O O . TYR B 1 21 ? 3.738 -31.828 -16.047 1 97.81 21 TYR B O 1
ATOM 818 N N . CYS B 1 22 ? 4.746 -30.203 -15.016 1 97.5 22 CYS B N 1
ATOM 819 C CA . CYS B 1 22 ? 4.93 -29.469 -16.266 1 97.5 22 CYS B CA 1
ATOM 820 C C . CYS B 1 22 ? 6.238 -29.859 -16.938 1 97.5 22 CYS B C 1
ATOM 822 O O . CYS B 1 22 ? 7.18 -30.297 -16.266 1 97.5 22 CYS B O 1
ATOM 824 N N . PRO B 1 23 ? 6.305 -29.719 -18.266 1 97.5 23 PRO B N 1
ATOM 825 C CA . PRO B 1 23 ? 7.566 -29.969 -18.969 1 97.5 23 PRO B CA 1
ATOM 826 C C . PRO B 1 23 ? 8.648 -28.938 -18.594 1 97.5 23 PRO B C 1
ATOM 828 O O . PRO B 1 23 ? 8.328 -27.812 -18.219 1 97.5 23 PRO B O 1
ATOM 831 N N . PRO B 1 24 ? 9.891 -29.359 -18.797 1 96.5 24 PRO B N 1
ATOM 832 C CA . PRO B 1 24 ? 11.008 -28.531 -18.344 1 96.5 24 PRO B CA 1
ATOM 833 C C . PRO B 1 24 ? 10.984 -27.125 -18.922 1 96.5 24 PRO B C 1
ATOM 835 O O . PRO B 1 24 ? 11.281 -26.156 -18.219 1 96.5 24 PRO B O 1
ATOM 838 N N . GLY B 1 25 ? 10.711 -26.859 -20.188 1 95.81 25 GLY B N 1
ATOM 839 C CA . GLY B 1 25 ? 10.617 -25.547 -20.797 1 95.81 25 GLY B CA 1
ATOM 840 C C . GLY B 1 25 ? 9.586 -24.656 -20.125 1 95.81 25 GLY B C 1
ATOM 841 O O . GLY B 1 25 ? 9.82 -23.453 -19.969 1 95.81 25 GLY B O 1
ATOM 842 N N . LEU B 1 26 ? 8.547 -25.281 -19.719 1 97 26 LEU B N 1
ATOM 843 C CA . LEU B 1 26 ? 7.469 -24.531 -19.094 1 97 26 LEU B CA 1
ATOM 844 C C . LEU B 1 26 ? 7.801 -24.219 -17.641 1 97 26 LEU B C 1
ATOM 846 O O . LEU B 1 26 ? 7.367 -23.188 -17.109 1 97 26 LEU B O 1
ATOM 850 N N . VAL B 1 27 ? 8.547 -25.125 -17.031 1 97.31 27 VAL B N 1
ATOM 851 C CA . VAL B 1 27 ? 8.977 -24.875 -15.656 1 97.31 27 VAL B CA 1
ATOM 852 C C . VAL B 1 27 ? 9.805 -23.609 -15.602 1 97.31 27 VAL B C 1
ATOM 854 O O . VAL B 1 27 ? 9.617 -22.781 -14.711 1 97.31 27 VAL B O 1
ATOM 857 N N . LEU B 1 28 ? 10.711 -23.438 -16.531 1 96.81 28 LEU B N 1
ATOM 858 C CA . LEU B 1 28 ? 11.562 -22.25 -16.578 1 96.81 28 LEU B CA 1
ATOM 859 C C . LEU B 1 28 ? 10.727 -21 -16.781 1 96.81 28 LEU B C 1
ATOM 861 O O . LEU B 1 28 ? 10.969 -19.984 -16.125 1 96.81 28 LEU B O 1
ATOM 865 N N . GLU B 1 29 ? 9.758 -21.031 -17.672 1 97.06 29 GLU B N 1
ATOM 866 C CA . GLU B 1 29 ? 8.867 -19.891 -17.891 1 97.06 29 GLU B CA 1
ATOM 867 C C . GLU B 1 29 ? 8.047 -19.578 -16.641 1 97.06 29 GLU B C 1
ATOM 869 O O . GLU B 1 29 ? 7.887 -18.422 -16.281 1 97.06 29 GLU B O 1
ATOM 874 N N . ALA B 1 30 ? 7.582 -20.641 -16.016 1 97.88 30 ALA B N 1
ATOM 875 C CA . ALA B 1 30 ? 6.75 -20.484 -14.828 1 97.88 30 ALA B CA 1
ATOM 876 C C . ALA B 1 30 ? 7.527 -19.812 -13.703 1 97.88 30 ALA B C 1
ATOM 878 O O . ALA B 1 30 ? 6.961 -19.047 -12.922 1 97.88 30 ALA B O 1
ATOM 879 N N . GLU B 1 31 ? 8.781 -20.094 -13.625 1 97.25 31 GLU B N 1
ATOM 880 C CA . GLU B 1 31 ? 9.609 -19.438 -12.617 1 97.25 31 GLU B CA 1
ATOM 881 C C . GLU B 1 31 ? 9.625 -17.922 -12.797 1 97.25 31 GLU B C 1
ATOM 883 O O . GLU B 1 31 ? 9.602 -17.172 -11.812 1 97.25 31 GLU B O 1
ATOM 888 N N . LYS B 1 32 ? 9.688 -17.562 -14.023 1 97.56 32 LYS B N 1
ATOM 889 C CA . LYS B 1 32 ? 9.625 -16.125 -14.305 1 97.56 32 LYS B CA 1
ATOM 890 C C . LYS B 1 32 ? 8.281 -15.539 -13.883 1 97.56 32 LYS B C 1
ATOM 892 O O . LYS B 1 32 ? 8.227 -14.43 -13.344 1 97.56 32 LYS B O 1
ATOM 897 N N . TRP B 1 33 ? 7.188 -16.219 -14.195 1 97.94 33 TRP B N 1
ATOM 898 C CA . TRP B 1 33 ? 5.859 -15.766 -13.781 1 97.94 33 TRP B CA 1
ATOM 899 C C . TRP B 1 33 ? 5.77 -15.656 -12.266 1 97.94 33 TRP B C 1
ATOM 901 O O . TRP B 1 33 ? 5.227 -14.68 -11.742 1 97.94 33 TRP B O 1
ATOM 911 N N . LEU B 1 34 ? 6.25 -16.656 -11.586 1 98.31 34 LEU B N 1
ATOM 912 C CA . LEU B 1 34 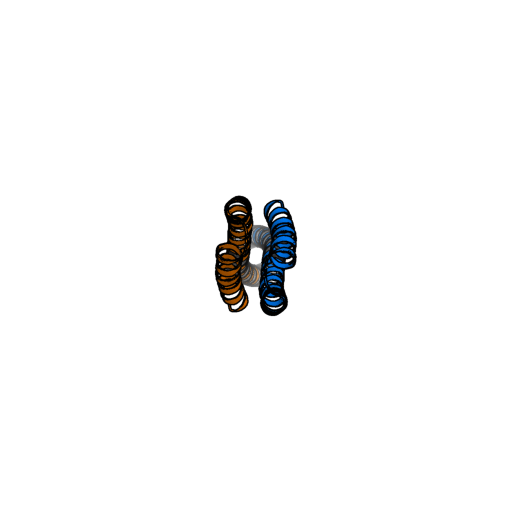? 6.223 -16.641 -10.125 1 98.31 34 LEU B CA 1
ATOM 913 C C . LEU B 1 34 ? 7.055 -15.5 -9.578 1 98.31 34 LEU B C 1
ATOM 915 O O . LEU B 1 34 ? 6.695 -14.891 -8.562 1 98.31 34 LEU B O 1
ATOM 919 N N . ASP B 1 35 ? 8.156 -15.203 -10.203 1 97.62 35 ASP B N 1
ATOM 920 C CA . ASP B 1 35 ? 8.977 -14.062 -9.805 1 97.62 35 ASP B CA 1
ATOM 921 C C . ASP B 1 35 ? 8.203 -12.758 -9.961 1 97.62 35 ASP B C 1
ATOM 923 O O . ASP B 1 35 ? 8.312 -11.859 -9.125 1 97.62 35 ASP B O 1
ATOM 927 N N . ASP B 1 36 ? 7.504 -12.664 -11.055 1 97.62 36 ASP B N 1
ATOM 928 C CA . ASP B 1 36 ? 6.656 -11.492 -11.25 1 97.62 36 ASP B CA 1
ATOM 929 C C . ASP B 1 36 ? 5.637 -11.359 -10.125 1 97.62 36 ASP B C 1
ATOM 931 O O . ASP B 1 36 ? 5.359 -10.25 -9.656 1 97.62 36 ASP B O 1
ATOM 935 N N . LEU B 1 37 ? 5.098 -12.414 -9.711 1 98.44 37 LEU B N 1
ATOM 936 C CA . LEU B 1 37 ? 4.121 -12.398 -8.625 1 98.44 37 LEU B CA 1
ATOM 937 C C . LEU B 1 37 ? 4.777 -11.984 -7.312 1 98.44 37 LEU B C 1
ATOM 939 O O . LEU B 1 37 ? 4.23 -11.172 -6.57 1 98.44 37 LEU B O 1
ATOM 943 N N . ARG B 1 38 ? 5.918 -12.539 -7.051 1 97.81 38 ARG B N 1
ATOM 944 C CA . ARG B 1 38 ? 6.648 -12.188 -5.836 1 97.81 38 ARG B CA 1
ATOM 945 C C . ARG B 1 38 ? 6.961 -10.695 -5.805 1 97.81 38 ARG B C 1
ATOM 947 O O . ARG B 1 38 ? 6.859 -10.055 -4.758 1 97.81 38 ARG B O 1
ATOM 954 N N . GLU B 1 39 ? 7.387 -10.18 -6.914 1 97.69 39 GLU B N 1
ATOM 955 C CA . GLU B 1 39 ? 7.676 -8.75 -7.008 1 97.69 39 GLU B CA 1
ATOM 956 C C . GLU B 1 39 ? 6.438 -7.914 -6.699 1 97.69 39 GLU B C 1
ATOM 958 O O . GLU B 1 39 ? 6.504 -6.949 -5.934 1 97.69 39 GLU B O 1
ATOM 963 N N . ALA B 1 40 ? 5.359 -8.281 -7.293 1 97.62 40 ALA B N 1
ATOM 964 C CA . ALA B 1 40 ? 4.117 -7.547 -7.07 1 97.62 40 ALA B CA 1
ATOM 965 C C . ALA B 1 40 ? 3.697 -7.605 -5.605 1 97.62 40 ALA B C 1
ATOM 967 O O . ALA B 1 40 ? 3.244 -6.605 -5.043 1 97.62 40 ALA B O 1
ATOM 968 N N . LEU B 1 41 ? 3.812 -8.742 -5.051 1 97.56 41 LEU B N 1
ATOM 969 C CA . LEU B 1 41 ? 3.455 -8.906 -3.646 1 97.56 41 LEU B CA 1
ATOM 970 C C . LEU B 1 41 ? 4.352 -8.055 -2.756 1 97.56 41 LEU B C 1
ATOM 972 O O . LEU B 1 41 ? 3.881 -7.457 -1.785 1 97.56 41 LEU B O 1
ATOM 976 N N . ARG B 1 42 ? 5.613 -7.984 -3.076 1 97.06 42 ARG B N 1
ATOM 977 C CA . ARG B 1 42 ? 6.555 -7.148 -2.334 1 97.06 42 ARG B CA 1
ATOM 978 C C . ARG B 1 42 ? 6.176 -5.676 -2.436 1 97.06 42 ARG B C 1
ATOM 980 O O . ARG B 1 42 ? 6.219 -4.949 -1.441 1 97.06 42 ARG B O 1
ATOM 987 N N . GLU B 1 43 ? 5.848 -5.277 -3.605 1 96.94 43 GLU B N 1
ATOM 988 C CA . GLU B 1 43 ? 5.422 -3.896 -3.799 1 96.94 43 GLU B CA 1
ATOM 989 C C . GLU B 1 43 ? 4.16 -3.59 -2.998 1 96.94 43 GLU B C 1
ATOM 991 O O . GLU B 1 43 ? 4.039 -2.514 -2.41 1 96.94 43 GLU B O 1
ATOM 996 N N . GLY B 1 44 ? 3.264 -4.527 -3.025 1 96.38 44 GLY B N 1
ATOM 997 C CA . GLY B 1 44 ? 2.059 -4.348 -2.234 1 96.38 44 GLY B CA 1
ATOM 998 C C . GLY B 1 44 ? 2.33 -4.25 -0.745 1 96.38 44 GLY B C 1
ATOM 999 O O . GLY B 1 44 ? 1.763 -3.398 -0.059 1 96.38 44 GLY B O 1
ATOM 1000 N N . ALA B 1 45 ? 3.133 -5.105 -0.261 1 96.12 45 ALA B N 1
ATOM 1001 C CA . ALA B 1 45 ? 3.506 -5.086 1.151 1 96.12 45 ALA B CA 1
ATOM 1002 C C . ALA B 1 45 ? 4.188 -3.77 1.518 1 96.12 45 ALA B C 1
ATOM 1004 O O . ALA B 1 45 ? 3.924 -3.199 2.58 1 96.12 45 ALA B O 1
ATOM 1005 N N . ALA B 1 46 ? 5.086 -3.34 0.659 1 97.12 46 ALA B N 1
ATOM 1006 C CA . ALA B 1 46 ? 5.777 -2.07 0.876 1 97.12 46 ALA B CA 1
ATOM 1007 C C . ALA B 1 46 ? 4.785 -0.911 0.92 1 97.12 46 ALA B C 1
ATOM 1009 O O . ALA B 1 46 ? 4.902 -0.019 1.764 1 97.12 46 ALA B O 1
ATOM 1010 N N . ALA B 1 47 ? 3.854 -0.954 0.034 1 97.25 47 ALA B N 1
ATOM 1011 C CA . ALA B 1 47 ? 2.832 0.088 0.009 1 97.25 47 ALA B CA 1
ATOM 1012 C C . ALA B 1 47 ? 2.014 0.088 1.298 1 97.25 47 ALA B C 1
ATOM 1014 O O . ALA B 1 47 ? 1.705 1.149 1.844 1 97.25 47 ALA B O 1
ATOM 1015 N N . SER B 1 48 ? 1.65 -1.023 1.741 1 96.56 48 SER B N 1
ATOM 1016 C CA . SER B 1 48 ? 0.887 -1.149 2.979 1 96.56 48 SER B CA 1
ATOM 1017 C C . SER B 1 48 ? 1.647 -0.559 4.16 1 96.56 48 SER B C 1
ATOM 1019 O O . SER B 1 48 ? 1.076 0.176 4.969 1 96.56 48 SER B O 1
ATOM 1021 N N . SER B 1 49 ? 2.893 -0.89 4.227 1 97.19 49 SER B N 1
ATOM 1022 C CA . SER B 1 49 ? 3.729 -0.359 5.297 1 97.19 49 SER B CA 1
ATOM 1023 C C . SER B 1 49 ? 3.857 1.157 5.199 1 97.19 49 SER B C 1
ATOM 1025 O O . SER B 1 49 ? 3.742 1.861 6.203 1 97.19 49 SER B O 1
ATOM 1027 N N . ALA B 1 50 ? 4.121 1.617 4.035 1 98.31 50 ALA B N 1
ATOM 1028 C CA . ALA B 1 50 ? 4.258 3.055 3.811 1 98.31 50 ALA B CA 1
ATOM 1029 C C . ALA B 1 50 ? 2.961 3.785 4.148 1 98.31 50 ALA B C 1
ATOM 1031 O O . ALA B 1 50 ? 2.988 4.906 4.66 1 98.31 50 ALA B O 1
ATOM 1032 N N . LEU B 1 51 ? 1.879 3.156 3.785 1 98.19 51 LEU B N 1
ATOM 1033 C CA . LEU B 1 51 ? 0.577 3.74 4.09 1 98.19 51 LEU B CA 1
ATOM 1034 C C . LEU B 1 51 ? 0.405 3.938 5.59 1 98.19 51 LEU B C 1
ATOM 1036 O O . LEU B 1 51 ? -0.054 4.992 6.035 1 98.19 51 LEU B O 1
ATOM 1040 N N . GLU B 1 52 ? 0.689 2.938 6.336 1 97.88 52 GLU B N 1
ATOM 1041 C CA . GLU B 1 52 ? 0.586 3.045 7.789 1 97.88 52 GLU B CA 1
ATOM 1042 C C . GLU B 1 52 ? 1.41 4.215 8.312 1 97.88 52 GLU B C 1
ATOM 1044 O O . GLU B 1 52 ? 0.946 4.973 9.172 1 97.88 52 GLU B O 1
ATOM 1049 N N . ALA B 1 53 ? 2.568 4.375 7.801 1 98 53 ALA B N 1
ATOM 1050 C CA . ALA B 1 53 ? 3.441 5.477 8.203 1 98 53 ALA B CA 1
ATOM 1051 C C . ALA B 1 53 ? 2.846 6.824 7.805 1 98 53 ALA B C 1
ATOM 1053 O O . ALA B 1 53 ? 2.863 7.773 8.586 1 98 53 ALA B O 1
ATOM 1054 N N . ALA B 1 54 ? 2.361 6.891 6.633 1 98.62 54 ALA B N 1
ATOM 1055 C CA . ALA B 1 54 ? 1.763 8.133 6.141 1 98.62 54 ALA B CA 1
ATOM 1056 C C . ALA B 1 54 ? 0.566 8.539 6.996 1 98.62 54 ALA B C 1
ATOM 1058 O O . ALA B 1 54 ? 0.403 9.719 7.324 1 98.62 54 ALA B O 1
ATOM 1059 N N . LEU B 1 55 ? -0.219 7.57 7.277 1 98.25 55 LEU B N 1
ATOM 1060 C CA . LEU B 1 55 ? -1.395 7.844 8.102 1 98.25 55 LEU B CA 1
ATOM 1061 C C . LEU B 1 55 ? -0.99 8.367 9.477 1 98.25 55 LEU B C 1
ATOM 1063 O O . LEU B 1 55 ? -1.648 9.25 10.023 1 98.25 55 LEU B O 1
ATOM 1067 N N . ALA B 1 56 ? 0.024 7.836 10.023 1 98.25 56 ALA B N 1
ATOM 1068 C CA . ALA B 1 56 ? 0.53 8.312 11.312 1 98.25 56 ALA B CA 1
ATOM 1069 C C . ALA B 1 56 ? 0.989 9.766 11.219 1 98.25 56 ALA B C 1
ATOM 1071 O O . ALA B 1 56 ? 0.688 10.57 12.094 1 98.25 56 ALA B O 1
ATOM 1072 N N . ARG B 1 57 ? 1.678 10.07 10.188 1 98.12 57 ARG B N 1
ATOM 1073 C CA . ARG B 1 57 ? 2.129 11.445 9.977 1 98.12 57 ARG B CA 1
ATOM 1074 C C . ARG B 1 57 ? 0.947 12.383 9.766 1 98.12 57 ARG B C 1
ATOM 1076 O O . ARG B 1 57 ? 0.937 13.5 10.281 1 98.12 57 ARG B O 1
ATOM 1083 N N . GLU B 1 58 ? 0.039 11.93 9.039 1 98.56 58 GLU B N 1
ATOM 1084 C CA . GLU B 1 58 ? -1.182 12.695 8.82 1 98.56 58 GLU B CA 1
ATOM 1085 C C . GLU B 1 58 ? -1.861 13.047 10.141 1 98.56 58 GLU B C 1
ATOM 1087 O O . GLU B 1 58 ? -2.268 14.188 10.359 1 98.56 58 GLU B O 1
ATOM 1092 N N . ARG B 1 59 ? -1.962 12.094 10.953 1 98.19 59 ARG B N 1
ATOM 1093 C CA . ARG B 1 59 ? -2.582 12.312 12.25 1 98.19 59 ARG B CA 1
ATOM 1094 C C . ARG B 1 59 ? -1.805 13.344 13.062 1 98.19 59 ARG B C 1
ATOM 1096 O O . ARG B 1 59 ? -2.396 14.211 13.703 1 98.19 59 ARG B O 1
ATOM 1103 N N . ARG B 1 60 ? -0.56 13.289 13.078 1 98.5 60 ARG B N 1
ATOM 1104 C CA . ARG B 1 60 ? 0.282 14.234 13.812 1 98.5 60 ARG B CA 1
ATOM 1105 C C . ARG B 1 60 ? 0.112 15.648 13.273 1 98.5 60 ARG B C 1
ATOM 1107 O O . ARG B 1 60 ? -0.02 16.609 14.047 1 98.5 60 ARG B O 1
ATOM 1114 N N . LEU B 1 61 ? 0.061 15.719 11.992 1 98.75 61 LEU B N 1
ATOM 1115 C CA . LEU B 1 61 ? -0.085 17.031 11.367 1 98.75 61 LEU B CA 1
ATOM 1116 C C . LEU B 1 61 ? -1.465 17.625 11.656 1 98.75 61 LEU B C 1
ATOM 1118 O O . LEU B 1 61 ? -1.596 18.828 11.898 1 98.75 61 LEU B O 1
ATOM 1122 N N . ALA B 1 62 ? -2.387 16.781 11.578 1 98.62 62 ALA B N 1
ATOM 1123 C CA . ALA B 1 62 ? -3.742 17.234 11.891 1 98.62 62 ALA B CA 1
ATOM 1124 C C . ALA B 1 62 ? -3.826 17.766 13.312 1 98.62 62 ALA B C 1
ATOM 1126 O O . ALA B 1 62 ? -4.465 18.797 13.555 1 98.62 62 ALA B O 1
ATOM 1127 N N . GLN B 1 63 ? -3.207 17.141 14.188 1 98.75 63 GLN B N 1
ATOM 1128 C CA . GLN B 1 63 ? -3.166 17.594 15.57 1 98.75 63 GLN B CA 1
ATOM 1129 C C . GLN B 1 63 ? -2.445 18.938 15.688 1 98.75 63 GLN B C 1
ATOM 1131 O O . GLN B 1 63 ? -2.869 19.812 16.438 1 98.75 63 GLN B O 1
ATOM 1136 N N . GLU B 1 64 ? -1.428 19.078 15.008 1 98.81 64 GLU B N 1
ATOM 1137 C CA . GLU B 1 64 ? -0.671 20.328 15 1 98.81 64 GLU B CA 1
ATOM 1138 C C . GLU B 1 64 ? -1.509 21.469 14.445 1 98.81 64 GLU B C 1
ATOM 1140 O O . GLU B 1 64 ? -1.469 22.594 14.977 1 98.81 64 GLU B O 1
ATOM 1145 N N . VAL B 1 65 ? -2.205 21.203 13.453 1 98.81 65 VAL B N 1
ATOM 1146 C CA . VAL B 1 65 ? -3.09 22.203 12.867 1 98.81 65 VAL B CA 1
ATOM 1147 C C . VAL B 1 65 ? -4.094 22.688 13.914 1 98.81 65 VAL B C 1
ATOM 1149 O O . VAL B 1 65 ? -4.293 23.891 14.094 1 98.81 65 VAL B O 1
ATOM 1152 N N . GLU B 1 66 ? -4.594 21.75 14.594 1 98.56 66 GLU B N 1
ATOM 1153 C CA . GLU B 1 66 ? -5.57 22.109 15.625 1 98.56 66 GLU B CA 1
ATOM 1154 C C . GLU B 1 66 ? -4.93 22.938 16.734 1 98.56 66 GLU B C 1
ATOM 1156 O O . GLU B 1 66 ? -5.504 23.922 17.188 1 98.56 66 GLU B O 1
ATOM 1161 N N . ARG B 1 67 ? -3.793 22.516 17.094 1 98.56 67 ARG B N 1
ATOM 1162 C CA . ARG B 1 67 ? -3.066 23.25 18.125 1 98.56 67 ARG B CA 1
ATOM 1163 C C . ARG B 1 67 ? -2.777 24.672 17.688 1 98.56 67 ARG B C 1
ATOM 1165 O O . ARG B 1 67 ? -2.992 25.625 18.438 1 98.56 67 ARG B O 1
ATOM 1172 N N . LEU B 1 68 ? -2.406 24.812 16.469 1 98.56 68 LEU B N 1
ATOM 1173 C CA . LEU B 1 68 ? -2.035 26.109 15.945 1 98.56 68 LEU B CA 1
ATOM 1174 C C . LEU B 1 68 ? -3.268 27 15.75 1 98.56 68 LEU B C 1
ATOM 1176 O O . LEU B 1 68 ? -3.219 28.203 15.984 1 98.56 68 LEU B O 1
ATOM 1180 N N . ARG B 1 69 ? -4.293 26.375 15.352 1 98.12 69 ARG B N 1
ATOM 1181 C CA . ARG B 1 69 ? -5.535 27.125 15.227 1 98.12 69 ARG B CA 1
ATOM 1182 C C . ARG B 1 69 ? -5.965 27.703 16.578 1 98.12 69 ARG B C 1
ATOM 1184 O O . ARG B 1 69 ? -6.34 28.875 16.672 1 98.12 69 ARG B O 1
ATOM 1191 N N . GLY B 1 70 ? -5.879 26.891 17.531 1 98.25 70 GLY B N 1
ATOM 1192 C CA . GLY B 1 70 ? -6.191 27.344 18.875 1 98.25 70 GLY B CA 1
ATOM 1193 C C . GLY B 1 70 ? -5.277 28.469 19.344 1 98.25 70 GLY B C 1
ATOM 1194 O O . GLY B 1 70 ? -5.746 29.469 19.891 1 98.25 70 GLY B O 1
ATOM 1195 N N . ALA B 1 71 ? -4.082 28.281 19.125 1 97.56 71 ALA B N 1
ATOM 1196 C CA . ALA B 1 71 ? -3.102 29.297 19.516 1 97.56 71 ALA B CA 1
ATOM 1197 C C . ALA B 1 71 ? -3.342 30.609 18.766 1 97.56 71 ALA B C 1
ATOM 1199 O O . ALA B 1 71 ? -3.268 31.688 19.359 1 97.56 71 ALA B O 1
ATOM 1200 N N . PHE B 1 72 ? -3.605 30.531 17.531 1 98 72 PHE B N 1
ATOM 1201 C CA . PHE B 1 72 ? -3.883 31.703 16.688 1 98 72 PHE B CA 1
ATOM 1202 C C . PHE B 1 72 ? -5.133 32.438 17.172 1 98 72 PHE B C 1
ATOM 1204 O O . PHE B 1 72 ? -5.133 33.656 17.312 1 98 72 PHE B O 1
ATOM 1211 N N . TYR B 1 73 ? -6.098 31.688 17.453 1 97.38 73 TYR B N 1
ATOM 1212 C CA . TYR B 1 73 ? -7.336 32.281 17.938 1 97.38 73 TYR B CA 1
ATOM 1213 C C . TYR B 1 73 ? -7.109 33.031 19.25 1 97.38 73 TYR B C 1
ATOM 1215 O O . TYR B 1 73 ? -7.559 34.156 19.422 1 97.38 73 TYR B O 1
ATOM 1223 N N . ARG B 1 74 ? -6.352 32.438 20.156 1 97.19 74 ARG B N 1
ATOM 1224 C CA . ARG B 1 74 ? -6.043 33.062 21.438 1 97.19 74 ARG B CA 1
ATOM 1225 C C . ARG B 1 74 ? -5.242 34.344 21.234 1 97.19 74 ARG B C 1
ATOM 1227 O O . ARG B 1 74 ? -5.504 35.344 21.891 1 97.19 74 ARG B O 1
ATOM 1234 N N . ALA B 1 75 ? -4.387 34.344 20.281 1 96.56 75 ALA B N 1
ATOM 1235 C CA . ALA B 1 75 ? -3.578 35.531 19.984 1 96.56 75 ALA B CA 1
ATOM 1236 C C . ALA B 1 75 ? -4.438 36.625 19.391 1 96.56 75 ALA B C 1
ATOM 1238 O O . ALA B 1 75 ? -4.301 37.812 19.781 1 96.56 75 ALA B O 1
ATOM 1239 N N . MET B 1 76 ? -5.285 36.219 18.562 1 96.25 76 MET B N 1
ATOM 1240 C CA . MET B 1 76 ? -6.148 37.219 17.922 1 96.25 76 MET B CA 1
ATOM 1241 C C . MET B 1 76 ? -7.109 37.844 18.938 1 96.25 76 MET B C 1
ATOM 1243 O O . MET B 1 76 ? -7.395 39.031 18.875 1 96.25 76 MET B O 1
ATOM 1247 N N . THR B 1 77 ? -7.59 37.031 19.844 1 97.19 77 THR B N 1
ATOM 1248 C CA . THR B 1 77 ? -8.469 37.531 20.891 1 97.19 77 THR B CA 1
ATOM 1249 C C . THR B 1 77 ? -7.723 38.5 21.797 1 97.19 77 THR B C 1
ATOM 1251 O O . THR B 1 77 ? -8.242 39.594 22.125 1 97.19 77 THR B O 1
ATOM 1254 N N . ALA B 1 78 ? -6.52 38.25 22.141 1 95.44 78 ALA B N 1
ATOM 1255 C CA . ALA B 1 78 ? -5.688 39.125 22.953 1 95.44 78 ALA B CA 1
ATOM 1256 C C . ALA B 1 78 ? -5.41 40.438 22.234 1 95.44 78 ALA B C 1
ATOM 1258 O O . ALA B 1 78 ? -5.441 41.531 22.844 1 95.44 78 ALA B O 1
ATOM 1259 N N . LEU B 1 79 ? -5.254 40.438 20.953 1 94.19 79 LEU B N 1
ATOM 1260 C CA . LEU B 1 79 ? -4.992 41.625 20.141 1 94.19 79 LEU B CA 1
ATOM 1261 C C . LEU B 1 79 ? -6.227 42.531 20.062 1 94.19 79 LEU B C 1
ATOM 1263 O O . LEU B 1 79 ? -6.117 43.75 20.172 1 94.19 79 LEU B O 1
ATOM 1267 N N . LYS B 1 80 ? -7.336 41.906 19.969 1 94.44 80 LYS B N 1
ATOM 1268 C CA . LYS B 1 80 ? -8.578 42.688 19.922 1 94.44 80 LYS B CA 1
ATOM 1269 C C . LYS B 1 80 ? -8.836 43.406 21.234 1 94.44 80 LYS B C 1
ATOM 1271 O O . LYS B 1 80 ? -9.352 44.531 21.234 1 94.44 80 LYS B O 1
ATOM 1276 N N . GLU B 1 81 ? -8.391 42.812 22.359 1 91.62 81 GLU B N 1
ATOM 1277 C CA . GLU B 1 81 ? -8.594 43.375 23.688 1 91.62 81 GLU B CA 1
ATOM 1278 C C . GLU B 1 81 ? -7.566 44.469 23.969 1 91.62 81 GLU B C 1
ATOM 1280 O O . GLU B 1 81 ? -7.797 45.344 24.812 1 91.62 81 GLU B O 1
ATOM 1285 N N . ALA B 1 82 ? -6.492 44.469 23.25 1 89.44 82 ALA B N 1
ATOM 1286 C CA . ALA B 1 82 ? -5.398 45.406 23.484 1 89.44 82 ALA B CA 1
ATOM 1287 C C . ALA B 1 82 ? -5.562 46.656 22.641 1 89.44 82 ALA B C 1
ATOM 1289 O O . ALA B 1 82 ? -4.961 47.688 22.938 1 89.44 82 ALA B O 1
ATOM 1290 N N . VAL B 1 83 ? -6.352 46.625 21.531 1 81.56 83 VAL B N 1
ATOM 1291 C CA . VAL B 1 83 ? -6.582 47.812 20.688 1 81.56 83 VAL B CA 1
ATOM 1292 C C . VAL B 1 83 ? -8 48.312 20.891 1 81.56 83 VAL B C 1
ATOM 1294 O O . VAL B 1 83 ? -8.234 49.531 20.922 1 81.56 83 VAL B O 1
#

Radius of gyration: 26.77 Å; Cα contacts (8 Å, |Δi|>4): 149; chains: 2; bounding box: 21×82×46 Å

Foldseek 3Di:
DVVLVVVVVVLVVVLVVCVVPPDPVVNVVVVVVSVVVVVVSVVVVVVVVVVVVVVVVVVVVVVVVVVVVVVVVVVVVVVVVVD/DVVLVVVVVVLVVVLVVCVVPPDPVVNVVVVVVSVVVVVVSVVVVVVVVVVVVVVVVVVVVVVVVVVVVVVVVVVVVVVVVVD

Organism: Thermus brockianus (NCBI:txid56956)

Solvent-accessible surface area (backbone atoms only — not comparable to full-atom values): 8367 Å² total; per-residue (Å²): 110,69,51,56,53,50,25,54,49,25,52,53,53,49,51,51,50,38,64,71,47,41,55,71,74,53,34,59,52,48,51,53,31,51,49,38,39,52,51,37,46,50,52,14,53,52,25,41,54,50,28,56,52,39,50,52,50,34,52,52,39,52,51,48,39,52,53,43,50,52,51,34,51,54,42,51,53,53,41,61,74,69,107,108,69,50,55,54,50,24,52,51,25,51,54,52,48,52,51,51,39,64,72,46,42,57,72,74,54,36,58,54,46,51,53,31,50,47,38,37,52,50,37,47,49,52,15,52,50,25,42,55,51,28,55,52,40,49,53,50,35,51,52,40,54,52,48,40,53,53,44,50,52,52,34,51,55,42,50,53,53,42,62,74,66,106